Protein AF-A0A495D2M8-F1 (afdb_monomer_lite)

Sequence (151 aa):
MKIWIALPALALLAACSSEQGSTINTGFSEDNLASSDACFAETPSTLLEPGQTLLETGPAGLTRVSWSLNGETGDVILAVSDLDQTTKTAMDAANADFYRAAGQQHSHTTDAVIYHRSMDGSFCTVVKDQPTGQALVDAITNLPAATQPSE

Organism: NCBI:txid74318

Foldseek 3Di:
DDDDDDDDDDDDDPDPPPPPPPPPVVLDDVVLQDDFCLVVDPQSQVRDDEQKWKWKQAPQGKIKIWDRYPNDTDIDIDHCVQADPQLNVLLVVLVVQLVVVLVVPDDSVDVQKHWDADPNGMIMIMGSHNVSSVSSVVSNVPRPDRPPPDD

Secondary structure (DSSP, 8-state):
-----------------------------GGG----GGGG-SSGGGGPPTTEEEEEE-GGGEEEEEEEETTEEEEEEEEGGGS-HHHHHHHHHHHHHHHHHHHHH-BTTBTTEEEEE-TTS-EEEEE--HHHHHHHHHHHHTPPP--PPP-

Radius of gyration: 24.18 Å; chains: 1; bounding box: 63×87×38 Å

Structure (mmCIF, N/CA/C/O backbone):
data_AF-A0A495D2M8-F1
#
_entry.id   AF-A0A495D2M8-F1
#
loop_
_atom_site.group_PDB
_atom_site.id
_atom_site.type_symbol
_atom_site.label_atom_id
_atom_site.label_alt_id
_atom_site.label_comp_id
_atom_site.label_asym_id
_atom_site.label_entity_id
_atom_site.label_seq_id
_atom_site.pdbx_PDB_ins_code
_atom_site.Cartn_x
_atom_site.Cartn_y
_atom_site.Cartn_z
_atom_site.occupancy
_atom_site.B_iso_or_equiv
_atom_site.auth_seq_id
_atom_site.auth_comp_id
_atom_site.auth_asym_id
_atom_site.auth_atom_id
_atom_site.pdbx_PDB_model_num
ATOM 1 N N . MET A 1 1 ? 27.726 72.087 -12.368 1.00 32.94 1 MET A N 1
ATOM 2 C CA . MET A 1 1 ? 26.430 72.269 -13.062 1.00 32.94 1 MET A CA 1
ATOM 3 C C . MET A 1 1 ? 26.290 71.171 -14.111 1.00 32.94 1 MET A C 1
ATOM 5 O O . MET A 1 1 ? 27.209 71.085 -14.903 1.00 32.94 1 MET A O 1
ATOM 9 N N . LYS A 1 2 ? 25.170 70.410 -14.084 1.00 42.03 2 LYS A N 1
ATOM 10 C CA . LYS A 1 2 ? 24.397 69.846 -15.231 1.00 42.03 2 LYS A CA 1
ATOM 11 C C . LYS A 1 2 ? 25.160 68.969 -16.269 1.00 42.03 2 LYS A C 1
ATOM 13 O O . LYS A 1 2 ? 26.154 69.415 -16.802 1.00 42.03 2 LYS A O 1
ATOM 18 N N . ILE A 1 3 ? 24.763 67.753 -16.668 1.00 48.34 3 ILE A N 1
ATOM 19 C CA . ILE A 1 3 ? 23.448 67.101 -16.852 1.00 48.34 3 ILE A CA 1
ATOM 20 C C . ILE A 1 3 ? 23.636 65.566 -16.895 1.00 48.34 3 ILE A C 1
ATOM 22 O O . ILE A 1 3 ? 24.664 65.072 -17.347 1.00 48.34 3 ILE A O 1
ATOM 26 N N . TRP A 1 4 ? 22.611 64.850 -16.429 1.00 53.47 4 TRP A N 1
ATOM 27 C CA . TRP A 1 4 ? 22.377 63.405 -16.542 1.00 53.47 4 TRP A CA 1
ATOM 28 C C . TRP A 1 4 ? 21.798 63.029 -17.912 1.00 53.47 4 TRP A C 1
ATOM 30 O O . TRP A 1 4 ? 20.971 63.789 -18.391 1.00 53.47 4 TRP A O 1
ATOM 40 N N . ILE A 1 5 ? 22.132 61.851 -18.452 1.00 54.31 5 ILE A N 1
ATOM 41 C CA . ILE A 1 5 ? 21.417 61.016 -19.457 1.00 54.31 5 ILE A CA 1
ATOM 42 C C . ILE A 1 5 ? 22.309 59.765 -19.605 1.00 54.31 5 ILE A C 1
ATOM 44 O O . ILE A 1 5 ? 23.521 59.917 -19.675 1.00 54.31 5 ILE A O 1
ATOM 48 N N . ALA A 1 6 ? 21.891 58.511 -19.711 1.00 44.94 6 ALA A N 1
ATOM 49 C CA . ALA A 1 6 ? 20.674 57.749 -19.469 1.00 44.94 6 ALA A CA 1
ATOM 50 C C . ALA A 1 6 ? 21.125 56.274 -19.601 1.00 44.94 6 ALA A C 1
ATOM 52 O O . ALA A 1 6 ? 22.044 55.981 -20.369 1.00 44.94 6 ALA A O 1
ATOM 53 N N . LEU A 1 7 ? 20.499 55.349 -18.871 1.00 50.72 7 LEU A N 1
ATOM 54 C CA . LEU A 1 7 ? 20.630 53.915 -19.152 1.00 50.72 7 LEU A CA 1
ATOM 55 C C . LEU A 1 7 ? 20.084 53.597 -20.554 1.00 50.72 7 LEU A C 1
ATOM 57 O O . LEU A 1 7 ? 19.078 54.179 -20.968 1.00 50.72 7 LEU A O 1
ATOM 61 N N . PRO A 1 8 ? 20.637 52.559 -21.196 1.00 51.72 8 PRO A N 1
ATOM 62 C CA . PRO A 1 8 ? 19.767 51.450 -21.556 1.00 51.72 8 PRO A CA 1
ATOM 63 C C . PRO A 1 8 ? 20.296 50.098 -21.064 1.00 51.72 8 PRO A C 1
ATOM 65 O O . PRO A 1 8 ? 21.493 49.855 -20.932 1.00 51.72 8 PRO A O 1
ATOM 68 N N . ALA A 1 9 ? 19.320 49.249 -20.756 1.00 52.53 9 ALA A N 1
ATOM 69 C CA . ALA A 1 9 ? 19.424 47.867 -20.323 1.00 52.53 9 ALA A CA 1
ATOM 70 C C . ALA A 1 9 ? 19.808 46.899 -21.464 1.00 52.53 9 ALA A C 1
ATOM 72 O O . ALA A 1 9 ? 19.859 47.302 -22.622 1.00 52.53 9 ALA A O 1
ATOM 73 N N . LEU A 1 10 ? 19.927 45.615 -21.083 1.00 43.97 10 LEU A N 1
ATOM 74 C CA . LEU A 1 10 ? 20.122 44.371 -21.860 1.00 43.97 10 LEU A CA 1
ATOM 75 C C . LEU A 1 10 ? 21.582 43.888 -21.867 1.00 43.97 10 LEU A C 1
ATOM 77 O O . LEU A 1 10 ? 22.407 44.345 -22.644 1.00 43.97 10 LEU A O 1
ATOM 81 N N . ALA A 1 11 ? 21.997 43.116 -20.857 1.00 54.22 11 ALA A N 1
ATOM 82 C CA . ALA A 1 11 ? 21.771 41.668 -20.717 1.00 54.22 11 ALA A CA 1
ATOM 83 C C . ALA A 1 11 ? 22.421 40.870 -21.853 1.00 54.22 11 ALA A C 1
ATOM 85 O O . ALA A 1 11 ? 21.888 40.869 -22.952 1.00 54.22 11 ALA A O 1
ATOM 86 N N . LEU A 1 12 ? 23.517 40.161 -21.558 1.00 47.53 12 LEU A N 1
ATOM 87 C CA . LEU A 1 12 ? 23.946 38.948 -22.264 1.00 47.53 12 LEU A CA 1
ATOM 88 C C . LEU A 1 12 ? 25.069 38.254 -21.473 1.00 47.53 12 LEU A C 1
ATOM 90 O O . LEU A 1 12 ? 26.237 38.613 -21.548 1.00 47.53 12 LEU A O 1
ATOM 94 N N . LEU A 1 13 ? 24.645 37.269 -20.677 1.00 50.50 13 LEU A N 1
ATOM 95 C CA . LEU A 1 13 ? 25.251 35.938 -20.586 1.00 50.50 13 LEU A CA 1
ATOM 96 C C . LEU A 1 13 ? 26.785 35.890 -20.482 1.00 50.50 13 LEU A C 1
ATOM 98 O O . LEU A 1 13 ? 27.470 35.473 -21.413 1.00 50.50 13 LEU A O 1
ATOM 102 N N . ALA A 1 14 ? 27.318 36.167 -19.291 1.00 45.66 14 ALA A N 1
ATOM 103 C CA . ALA A 1 14 ? 28.510 35.442 -18.866 1.00 45.66 14 ALA A CA 1
ATOM 104 C C . ALA A 1 14 ? 28.057 34.016 -18.528 1.00 45.66 14 ALA A C 1
ATOM 106 O O . ALA A 1 14 ? 27.565 33.739 -17.436 1.00 45.66 14 ALA A O 1
ATOM 107 N N . ALA A 1 15 ? 28.129 33.144 -19.532 1.00 45.97 15 ALA A N 1
ATOM 108 C CA . ALA A 1 15 ? 27.955 31.716 -19.377 1.00 45.97 15 ALA A CA 1
ATOM 109 C C . ALA A 1 15 ? 28.922 31.220 -18.292 1.00 45.97 15 ALA A C 1
ATOM 111 O O . ALA A 1 15 ? 30.138 31.207 -18.481 1.00 45.97 15 ALA A O 1
ATOM 112 N N . CYS A 1 16 ? 28.372 30.817 -17.147 1.00 48.03 16 CYS A N 1
ATOM 113 C CA . CYS A 1 16 ? 29.039 29.911 -16.225 1.00 48.03 16 CYS A CA 1
ATOM 114 C C . CYS A 1 16 ? 29.189 28.559 -16.932 1.00 48.03 16 CYS A C 1
ATOM 116 O O . CYS A 1 16 ? 28.418 27.636 -16.696 1.00 48.03 16 CYS A O 1
ATOM 118 N N . SER A 1 17 ? 30.176 28.440 -17.818 1.00 46.44 17 SER A N 1
ATOM 119 C CA . SER A 1 17 ? 30.680 27.141 -18.253 1.00 46.44 17 SER A CA 1
ATOM 120 C C . SER A 1 17 ? 31.565 26.588 -17.143 1.00 46.44 17 SER A C 1
ATOM 122 O O . SER A 1 17 ? 32.786 26.540 -17.261 1.00 46.44 17 SER A O 1
ATOM 124 N N . SER A 1 18 ? 30.950 26.194 -16.029 1.00 42.25 18 SER A N 1
ATOM 125 C CA . SER A 1 18 ? 31.521 25.105 -15.256 1.00 42.25 18 SER A CA 1
ATOM 126 C C . SER A 1 18 ? 31.159 23.835 -16.012 1.00 42.25 18 SER A C 1
ATOM 128 O O . SER A 1 18 ? 30.034 23.344 -15.904 1.00 42.25 18 SER A O 1
ATOM 130 N N . GLU A 1 19 ? 32.113 23.297 -16.771 1.00 44.94 19 GLU A N 1
ATOM 131 C CA . GLU A 1 19 ? 32.171 21.862 -17.051 1.00 44.94 19 GLU A CA 1
ATOM 132 C C . GLU A 1 19 ? 32.386 21.135 -15.718 1.00 44.94 19 GLU A C 1
ATOM 134 O O . GLU A 1 19 ? 33.434 20.568 -15.425 1.00 44.94 19 GLU A O 1
ATOM 139 N N . GLN A 1 20 ? 31.371 21.167 -14.860 1.00 41.59 20 GLN A N 1
ATOM 140 C CA . GLN A 1 20 ? 31.162 20.086 -13.933 1.00 41.59 20 GLN A CA 1
ATOM 141 C C . GLN A 1 20 ? 30.582 18.987 -14.800 1.00 41.59 20 GLN A C 1
ATOM 143 O O . GLN A 1 20 ? 29.375 18.911 -15.026 1.00 41.59 20 GLN A O 1
ATOM 148 N N . GLY A 1 21 ? 31.492 18.172 -15.339 1.00 45.19 21 GLY A N 1
ATOM 149 C CA . GLY A 1 21 ? 31.200 16.790 -15.663 1.00 45.19 21 GLY A CA 1
ATOM 150 C C . GLY A 1 21 ? 30.623 16.165 -14.404 1.00 45.19 21 GLY A C 1
ATOM 151 O O . GLY A 1 21 ? 31.336 15.602 -13.580 1.00 45.19 21 GLY A O 1
ATOM 152 N N . SER A 1 22 ? 29.320 16.358 -14.222 1.00 38.56 22 SER A N 1
ATOM 153 C CA . SER A 1 22 ? 28.525 15.613 -13.286 1.00 38.56 22 SER A CA 1
ATOM 154 C C . SER A 1 22 ? 28.477 14.226 -13.890 1.00 38.56 22 SER A C 1
ATOM 156 O O . SER A 1 22 ? 27.589 13.882 -14.668 1.00 38.56 22 SER A O 1
ATOM 158 N N . THR A 1 23 ? 29.474 13.413 -13.554 1.00 43.31 23 THR A N 1
ATOM 159 C CA . THR A 1 23 ? 29.198 12.010 -13.309 1.00 43.31 23 THR A CA 1
ATOM 160 C C . THR A 1 23 ? 28.178 12.001 -12.181 1.00 43.31 23 THR A C 1
ATOM 162 O O . THR A 1 23 ? 28.528 11.853 -11.010 1.00 43.31 23 THR A O 1
ATOM 165 N N . ILE A 1 24 ? 26.906 12.209 -12.539 1.00 41.56 24 ILE A N 1
ATOM 166 C CA . ILE A 1 24 ? 25.808 11.606 -11.812 1.00 41.56 24 ILE A CA 1
ATOM 167 C C . ILE A 1 24 ? 26.153 10.127 -11.892 1.00 41.56 24 ILE A C 1
ATOM 169 O O . ILE A 1 24 ? 25.898 9.463 -12.892 1.00 41.56 24 ILE A O 1
ATOM 173 N N . ASN A 1 25 ? 26.861 9.641 -10.877 1.00 39.44 25 ASN A N 1
ATOM 174 C CA . ASN A 1 25 ? 26.819 8.240 -10.556 1.00 39.44 25 ASN A CA 1
ATOM 175 C C . ASN A 1 25 ? 25.337 8.016 -10.289 1.00 39.44 25 ASN A C 1
ATOM 177 O O . ASN A 1 25 ? 24.816 8.491 -9.281 1.00 39.44 25 ASN A O 1
ATOM 181 N N . THR A 1 26 ? 24.633 7.424 -11.247 1.00 41.72 26 THR A N 1
ATOM 182 C CA . THR A 1 26 ? 23.184 7.230 -11.195 1.00 41.72 26 THR A CA 1
ATOM 183 C C . THR A 1 26 ? 22.773 6.290 -10.068 1.00 41.72 26 THR A C 1
ATOM 185 O O . THR A 1 26 ? 21.641 5.828 -10.079 1.00 41.72 26 THR A O 1
ATOM 188 N N . GLY A 1 27 ? 23.673 5.962 -9.125 1.00 43.47 27 GLY A N 1
ATOM 189 C CA . GLY A 1 27 ? 23.423 5.132 -7.950 1.00 43.47 27 GLY A CA 1
ATOM 190 C C . GLY A 1 27 ? 22.938 3.729 -8.298 1.00 43.47 27 GLY A C 1
ATOM 191 O O . GLY A 1 27 ? 22.664 2.937 -7.406 1.00 43.47 27 GLY A O 1
ATOM 192 N N . PHE A 1 28 ? 22.824 3.421 -9.588 1.00 42.09 28 PHE A N 1
ATOM 193 C CA . PHE A 1 28 ? 22.322 2.176 -10.107 1.00 42.09 28 PHE A CA 1
ATOM 194 C C . PHE A 1 28 ? 23.502 1.220 -10.166 1.00 42.09 28 PHE A C 1
ATOM 196 O O . PHE A 1 28 ? 24.229 1.142 -11.153 1.00 42.09 28 PHE A O 1
ATOM 203 N N . SER A 1 29 ? 23.731 0.563 -9.038 1.00 41.81 29 SER A N 1
ATOM 204 C CA . SER A 1 29 ? 24.538 -0.640 -8.957 1.00 41.81 29 SER A CA 1
ATOM 205 C C . SER A 1 29 ? 23.558 -1.804 -8.931 1.00 41.81 29 SER A C 1
ATOM 207 O O . SER A 1 29 ? 22.728 -1.884 -8.027 1.00 41.81 29 SER A O 1
ATOM 209 N N . GLU A 1 30 ? 23.641 -2.685 -9.929 1.00 46.53 30 GLU A N 1
ATOM 210 C CA . GLU A 1 30 ? 22.881 -3.943 -9.945 1.00 46.53 30 GLU A CA 1
ATOM 211 C C . GLU A 1 30 ? 23.158 -4.776 -8.678 1.00 46.53 30 GLU A C 1
ATOM 213 O O . GLU A 1 30 ? 22.280 -5.499 -8.215 1.00 46.53 30 GLU A O 1
ATOM 218 N N . ASP A 1 31 ? 24.330 -4.589 -8.059 1.00 40.78 31 ASP A N 1
ATOM 219 C CA . ASP A 1 31 ? 24.755 -5.257 -6.823 1.00 40.78 31 ASP A CA 1
ATOM 220 C C . ASP A 1 31 ? 24.070 -4.718 -5.551 1.00 40.78 31 ASP A C 1
ATOM 222 O O . ASP A 1 31 ? 24.099 -5.382 -4.518 1.00 40.78 31 ASP A O 1
ATOM 226 N N . ASN A 1 32 ? 23.442 -3.535 -5.610 1.00 42.00 32 ASN A N 1
ATOM 227 C CA . ASN A 1 32 ? 22.739 -2.897 -4.485 1.00 42.00 32 ASN A CA 1
ATOM 228 C C . ASN A 1 32 ? 21.214 -2.869 -4.682 1.00 42.00 32 ASN A C 1
ATOM 230 O O . ASN A 1 32 ? 20.511 -2.053 -4.080 1.00 42.00 32 ASN A O 1
ATOM 234 N N . LEU A 1 33 ? 20.678 -3.745 -5.533 1.00 56.94 33 LEU A N 1
ATOM 235 C CA . LEU A 1 33 ? 19.236 -3.921 -5.666 1.00 56.94 33 LEU A CA 1
ATOM 236 C C . LEU A 1 33 ? 18.724 -4.745 -4.485 1.00 56.94 33 LEU A C 1
ATOM 238 O O . LEU A 1 33 ? 18.569 -5.964 -4.568 1.00 56.94 33 LEU A O 1
ATOM 242 N N . ALA A 1 34 ? 18.451 -4.066 -3.372 1.00 63.34 34 ALA A N 1
ATOM 243 C CA . ALA A 1 34 ? 17.647 -4.642 -2.311 1.00 63.34 34 ALA A CA 1
ATOM 244 C C . ALA A 1 34 ? 16.348 -5.173 -2.930 1.00 63.34 34 ALA A C 1
ATOM 246 O O . ALA A 1 34 ? 15.625 -4.448 -3.614 1.00 63.34 34 ALA A O 1
ATOM 247 N N . SER A 1 35 ? 16.088 -6.461 -2.739 1.00 72.12 35 SER A N 1
ATOM 248 C CA . SER A 1 35 ? 14.879 -7.130 -3.207 1.00 72.12 35 SER A CA 1
ATOM 249 C C . SER A 1 35 ? 14.103 -7.641 -2.002 1.00 72.12 35 SER A C 1
ATOM 251 O O . SER A 1 35 ? 14.657 -7.848 -0.922 1.00 72.12 35 SER A O 1
ATOM 253 N N . SER A 1 36 ? 12.795 -7.781 -2.167 1.00 80.81 36 SER A N 1
ATOM 254 C CA . SER A 1 36 ? 11.926 -8.369 -1.158 1.00 80.81 36 SER A CA 1
ATOM 255 C C . SER A 1 36 ? 11.110 -9.462 -1.823 1.00 80.81 36 SER A C 1
ATOM 257 O O . SER A 1 36 ? 10.355 -9.180 -2.756 1.00 80.81 36 SER A O 1
ATOM 259 N N . ASP A 1 37 ? 11.244 -10.695 -1.330 1.00 86.31 37 ASP A N 1
ATOM 260 C CA . ASP A 1 37 ? 10.470 -11.845 -1.814 1.00 86.31 37 ASP A CA 1
ATOM 261 C C . ASP A 1 37 ? 8.957 -11.620 -1.650 1.00 86.31 37 ASP A C 1
ATOM 263 O O . ASP A 1 37 ? 8.153 -12.156 -2.413 1.00 86.31 37 ASP A O 1
ATOM 267 N N . ALA A 1 38 ? 8.565 -10.753 -0.708 1.00 87.62 38 ALA A N 1
ATOM 268 C CA . ALA A 1 38 ? 7.184 -10.336 -0.500 1.00 87.62 38 ALA A CA 1
ATOM 269 C C . ALA A 1 38 ? 6.556 -9.726 -1.769 1.00 87.62 38 ALA A C 1
ATOM 271 O O . ALA A 1 38 ? 5.385 -9.979 -2.037 1.00 87.62 38 ALA A O 1
ATOM 272 N N . CYS A 1 39 ? 7.325 -9.011 -2.602 1.00 88.50 39 CYS A N 1
ATOM 273 C CA . CYS A 1 39 ? 6.829 -8.434 -3.861 1.00 88.50 39 CYS A CA 1
ATOM 274 C C . CYS A 1 39 ? 6.448 -9.478 -4.927 1.00 88.50 39 CYS A C 1
ATOM 276 O O . CYS A 1 39 ? 5.900 -9.114 -5.963 1.00 88.50 39 CYS A O 1
ATOM 278 N N . PHE A 1 40 ? 6.761 -10.758 -4.714 1.00 86.81 40 PHE A N 1
ATOM 279 C CA . PHE A 1 40 ? 6.480 -11.838 -5.666 1.00 86.81 40 PHE A CA 1
ATOM 280 C C . PHE A 1 40 ? 5.540 -12.902 -5.097 1.00 86.81 40 PHE A C 1
ATOM 282 O O . PHE A 1 40 ? 5.237 -13.886 -5.772 1.00 86.81 40 PHE A O 1
ATOM 289 N N . ALA A 1 41 ? 5.099 -12.734 -3.852 1.00 87.88 41 ALA A N 1
ATOM 290 C CA . ALA A 1 41 ? 4.302 -13.724 -3.154 1.00 87.88 41 ALA A CA 1
ATOM 291 C C . ALA A 1 41 ? 2.797 -13.491 -3.328 1.00 87.88 41 ALA A C 1
ATOM 293 O O . ALA A 1 41 ? 2.308 -12.365 -3.431 1.00 87.88 41 ALA A O 1
ATOM 294 N N . GLU A 1 42 ? 2.035 -14.582 -3.283 1.00 86.75 42 GLU A N 1
ATOM 295 C CA . GLU A 1 42 ? 0.571 -14.517 -3.212 1.00 86.75 42 GLU A CA 1
ATOM 296 C C . GLU A 1 42 ? 0.088 -13.990 -1.853 1.00 86.75 42 GLU A C 1
ATOM 298 O O . GLU A 1 42 ? -0.951 -13.339 -1.778 1.00 86.75 42 GLU A O 1
ATOM 303 N N . THR A 1 43 ? 0.862 -14.226 -0.787 1.00 90.00 43 THR A N 1
ATOM 304 C CA . THR A 1 43 ? 0.582 -13.761 0.583 1.00 90.00 43 THR A CA 1
ATOM 305 C C . THR A 1 43 ? 1.803 -13.025 1.152 1.00 90.00 43 THR A C 1
ATOM 307 O O . THR A 1 43 ? 2.549 -13.596 1.959 1.00 90.00 43 THR A O 1
ATOM 310 N N . PRO A 1 44 ? 2.066 -11.781 0.700 1.00 92.88 44 PRO A N 1
ATOM 311 C CA . PRO A 1 44 ? 3.291 -11.060 1.038 1.00 92.88 44 PRO A CA 1
ATOM 312 C C . PRO A 1 44 ? 3.542 -10.892 2.535 1.00 92.88 44 PRO A C 1
ATOM 314 O O . PRO A 1 44 ? 4.698 -10.935 2.951 1.00 92.88 44 PRO A O 1
ATOM 317 N N . SER A 1 45 ? 2.492 -10.756 3.354 1.00 94.38 45 SER A N 1
ATOM 318 C CA . SER A 1 45 ? 2.624 -10.571 4.808 1.00 94.38 45 SER A CA 1
ATOM 319 C C . SER A 1 45 ? 3.450 -11.657 5.509 1.00 94.38 45 SER A C 1
ATOM 321 O O . SER A 1 45 ? 4.139 -11.369 6.484 1.00 94.38 45 SER A O 1
ATOM 323 N N . THR A 1 46 ? 3.460 -12.884 4.976 1.00 93.56 46 THR A N 1
ATOM 324 C CA . THR A 1 46 ? 4.228 -14.015 5.527 1.00 93.56 46 THR A CA 1
ATOM 325 C C . THR A 1 46 ? 5.737 -13.916 5.296 1.00 93.56 46 THR A C 1
ATOM 327 O O . THR A 1 46 ? 6.503 -14.608 5.965 1.00 93.56 46 THR A O 1
ATOM 330 N N . LEU A 1 47 ? 6.160 -13.065 4.357 1.00 94.56 47 LEU A N 1
ATOM 331 C CA . LEU A 1 47 ? 7.560 -12.844 3.986 1.00 94.56 47 LEU A CA 1
ATOM 332 C C . LEU A 1 47 ? 8.076 -11.471 4.432 1.00 94.56 47 LEU A C 1
ATOM 334 O O . LEU A 1 47 ? 9.254 -11.172 4.247 1.00 94.56 47 LEU A O 1
ATOM 338 N N . LEU A 1 48 ? 7.211 -10.632 5.007 1.00 94.88 48 LEU A N 1
ATOM 339 C CA . LEU A 1 48 ? 7.606 -9.350 5.573 1.00 94.88 48 LEU A CA 1
ATOM 340 C C . LEU A 1 48 ? 8.268 -9.550 6.936 1.00 94.88 48 LEU A C 1
ATOM 342 O O . LEU A 1 48 ? 7.722 -10.197 7.835 1.00 94.88 48 LEU A O 1
ATOM 346 N N . GLU A 1 49 ? 9.433 -8.933 7.119 1.00 95.19 49 GLU A N 1
ATOM 347 C CA . GLU A 1 49 ? 10.057 -8.875 8.439 1.00 95.19 49 GLU A CA 1
ATOM 348 C C . GLU A 1 49 ? 9.247 -7.954 9.371 1.00 95.19 49 GLU A C 1
ATOM 350 O O . GLU A 1 49 ? 8.562 -7.039 8.900 1.00 95.19 49 GLU A O 1
ATOM 355 N N . PRO A 1 50 ? 9.331 -8.139 10.701 1.00 96.38 50 PRO A N 1
ATOM 356 C CA . PRO A 1 50 ? 8.683 -7.237 11.646 1.00 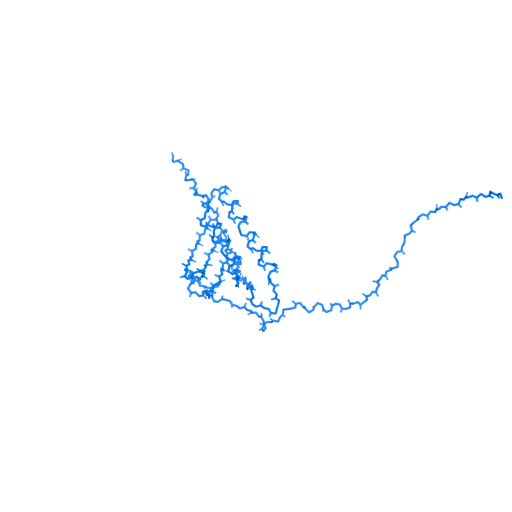96.38 50 PRO A CA 1
ATOM 357 C C . PRO A 1 50 ? 9.078 -5.771 11.422 1.00 96.38 50 PRO A C 1
ATOM 359 O O . PRO A 1 50 ? 10.257 -5.441 11.308 1.00 96.38 50 PRO A O 1
ATOM 362 N N . GLY A 1 51 ? 8.084 -4.885 11.400 1.00 96.06 51 GLY A N 1
ATOM 363 C CA . GLY A 1 51 ? 8.248 -3.457 11.120 1.00 96.06 51 GLY A CA 1
ATOM 364 C C . GLY A 1 51 ? 8.132 -3.089 9.638 1.00 96.06 51 GLY A C 1
ATOM 365 O O . GLY A 1 51 ? 8.274 -1.912 9.309 1.00 96.06 51 GLY A O 1
ATOM 366 N N . GLN A 1 52 ? 7.876 -4.058 8.753 1.00 97.44 52 GLN A N 1
ATOM 367 C CA . GLN A 1 52 ? 7.758 -3.814 7.319 1.00 97.44 52 GLN A CA 1
ATOM 368 C C . GLN A 1 52 ? 6.307 -3.700 6.855 1.00 97.44 52 GLN A C 1
ATOM 370 O O . GLN A 1 52 ? 5.376 -4.315 7.386 1.00 97.44 52 GLN A O 1
ATOM 375 N N . THR A 1 53 ? 6.115 -2.903 5.811 1.00 98.31 53 THR A N 1
ATOM 376 C CA . THR A 1 53 ? 4.839 -2.765 5.107 1.00 98.31 53 THR A CA 1
ATOM 377 C C . THR A 1 53 ? 5.089 -2.691 3.615 1.00 98.31 53 THR A C 1
ATOM 379 O O . THR A 1 53 ? 6.012 -2.012 3.167 1.00 98.31 53 THR A O 1
ATOM 382 N N . LEU A 1 54 ? 4.257 -3.397 2.863 1.00 97.44 54 LEU A N 1
ATOM 383 C CA . LEU A 1 54 ? 4.257 -3.459 1.416 1.00 97.44 54 LEU A CA 1
ATOM 384 C C . LEU A 1 54 ? 3.000 -2.777 0.884 1.00 97.44 54 LEU A C 1
ATOM 386 O O . LEU A 1 54 ? 1.890 -3.089 1.311 1.00 97.44 54 LEU A O 1
ATOM 390 N N . LEU A 1 55 ? 3.193 -1.879 -0.078 1.00 97.44 55 LEU A N 1
ATOM 391 C CA . LEU A 1 55 ? 2.145 -1.326 -0.925 1.00 97.44 55 LEU A CA 1
ATOM 392 C C . LEU A 1 55 ? 2.449 -1.704 -2.373 1.00 97.44 55 LEU A C 1
ATOM 394 O O . LEU A 1 55 ? 3.472 -1.301 -2.929 1.00 97.44 55 LEU A O 1
ATOM 398 N N . GLU A 1 56 ? 1.542 -2.447 -2.987 1.00 95.06 56 GLU A N 1
ATOM 399 C CA . GLU A 1 56 ? 1.597 -2.813 -4.394 1.00 95.06 56 GLU A CA 1
ATOM 400 C C . GLU A 1 56 ? 0.421 -2.194 -5.145 1.00 95.06 56 GLU A C 1
ATOM 402 O O . GLU A 1 56 ? -0.733 -2.298 -4.730 1.00 95.06 56 GLU A O 1
ATOM 407 N N . THR A 1 57 ? 0.720 -1.557 -6.274 1.00 92.75 57 THR A N 1
ATOM 408 C CA . THR A 1 57 ? -0.282 -1.101 -7.240 1.00 92.75 57 THR A CA 1
ATOM 409 C C . THR A 1 57 ? -0.122 -1.901 -8.524 1.00 92.75 57 THR A C 1
ATOM 411 O O . THR A 1 57 ? 0.894 -1.809 -9.211 1.00 92.75 57 THR A O 1
ATOM 414 N N . GLY A 1 58 ? -1.109 -2.744 -8.811 1.00 86.38 58 GLY A N 1
ATOM 415 C CA . GLY A 1 58 ? -1.119 -3.658 -9.944 1.00 86.38 58 GLY A CA 1
ATOM 416 C C . GLY A 1 58 ? -1.839 -3.099 -11.175 1.00 86.38 58 GLY A C 1
ATOM 417 O O . GLY A 1 58 ? -2.552 -2.086 -11.104 1.00 86.38 58 GLY A O 1
ATOM 418 N N . PRO A 1 59 ? -1.709 -3.776 -12.329 1.00 77.88 59 PRO A N 1
ATOM 419 C CA . PRO A 1 59 ? -2.525 -3.492 -13.500 1.00 77.88 59 PRO A CA 1
ATOM 420 C C . PRO A 1 59 ? -4.020 -3.644 -13.170 1.00 77.88 59 PRO A C 1
ATOM 422 O O . PRO A 1 59 ? -4.409 -4.327 -12.226 1.00 77.88 59 PRO A O 1
ATOM 425 N N . ALA A 1 60 ? -4.874 -2.976 -13.949 1.00 79.50 60 ALA A N 1
ATOM 426 C CA . ALA A 1 60 ? -6.328 -2.920 -13.736 1.00 79.50 60 ALA A CA 1
ATOM 427 C C . ALA A 1 60 ? -6.792 -2.242 -12.425 1.00 79.50 60 ALA A C 1
ATOM 429 O O . ALA A 1 60 ? -7.966 -2.331 -12.073 1.00 79.50 60 ALA A O 1
ATOM 430 N N . GLY A 1 61 ? -5.914 -1.501 -11.740 1.00 84.69 61 GLY A N 1
ATOM 431 C CA . GLY A 1 61 ? -6.294 -0.720 -10.560 1.00 84.69 61 GLY A CA 1
ATOM 432 C C . GLY A 1 61 ? -6.457 -1.566 -9.299 1.00 84.69 61 GLY A C 1
ATOM 433 O O . GLY A 1 61 ? -7.245 -1.214 -8.424 1.00 84.69 61 GLY A O 1
ATOM 434 N N . LEU A 1 62 ? -5.733 -2.681 -9.203 1.00 90.75 62 LEU A N 1
ATOM 435 C CA . LEU A 1 62 ? -5.599 -3.417 -7.952 1.00 90.75 62 LEU A CA 1
ATOM 436 C C . LEU A 1 62 ? -4.605 -2.694 -7.042 1.00 90.75 62 LEU A C 1
ATOM 438 O O . LEU A 1 62 ? -3.528 -2.296 -7.476 1.00 90.75 62 LEU A O 1
ATOM 442 N N . THR A 1 63 ? -4.966 -2.534 -5.777 1.00 94.31 63 THR A N 1
ATOM 443 C CA . THR A 1 63 ? -4.066 -2.082 -4.717 1.00 94.31 63 THR A CA 1
ATOM 444 C C . THR A 1 63 ? -3.992 -3.180 -3.672 1.00 94.31 63 THR A C 1
ATOM 446 O O . THR A 1 63 ? -5.022 -3.602 -3.150 1.00 94.31 63 THR A O 1
ATOM 449 N N . ARG A 1 64 ? -2.787 -3.646 -3.357 1.00 95.19 64 ARG A N 1
ATOM 450 C CA . ARG A 1 64 ? -2.537 -4.584 -2.265 1.00 95.19 64 ARG A CA 1
ATOM 451 C C . ARG A 1 64 ? -1.716 -3.894 -1.190 1.00 95.19 64 ARG A C 1
ATOM 453 O O . ARG A 1 64 ? -0.700 -3.269 -1.483 1.00 95.19 64 ARG A O 1
ATOM 460 N N . VAL A 1 65 ? -2.153 -4.042 0.052 1.00 97.38 65 VAL A N 1
ATOM 461 C CA . VAL A 1 65 ? -1.425 -3.594 1.236 1.00 97.38 65 VAL A CA 1
ATOM 462 C C . VAL A 1 65 ? -1.195 -4.794 2.129 1.00 97.38 65 VAL A C 1
ATOM 464 O O . VAL A 1 65 ? -2.148 -5.449 2.542 1.00 97.38 65 VAL A O 1
ATOM 467 N N . SER A 1 66 ? 0.067 -5.067 2.428 1.00 97.94 66 SER A N 1
ATOM 468 C CA . SER A 1 66 ? 0.477 -6.179 3.279 1.00 97.94 66 SER A CA 1
ATOM 469 C C . SER A 1 66 ? 1.393 -5.667 4.377 1.00 97.94 66 SER A C 1
ATOM 471 O O . SER A 1 66 ? 2.207 -4.777 4.138 1.00 97.94 66 SER A O 1
ATOM 473 N N . TRP A 1 67 ? 1.290 -6.208 5.585 1.00 98.38 67 TRP A N 1
ATOM 474 C CA . TRP A 1 67 ? 2.059 -5.701 6.720 1.00 98.38 67 TRP A CA 1
ATOM 475 C C . TRP A 1 67 ? 2.499 -6.799 7.682 1.00 98.38 67 TRP A C 1
ATOM 477 O O . TRP A 1 67 ? 1.879 -7.858 7.772 1.00 98.38 67 TRP A O 1
ATOM 487 N N . SER A 1 68 ? 3.576 -6.502 8.409 1.00 98.00 68 SER A N 1
ATOM 488 C CA . SER A 1 68 ? 4.060 -7.230 9.582 1.00 98.00 68 SER A CA 1
ATOM 489 C C . SER A 1 68 ? 4.413 -6.190 10.647 1.00 98.00 68 SER A C 1
ATOM 491 O O . SER A 1 68 ? 5.532 -5.685 10.704 1.00 98.00 68 SER A O 1
ATOM 493 N N . LEU A 1 69 ? 3.427 -5.769 11.443 1.00 97.62 69 LEU A N 1
ATOM 494 C CA . LEU A 1 69 ? 3.535 -4.638 12.375 1.00 97.62 69 LEU A CA 1
ATOM 495 C C . LEU A 1 69 ? 2.989 -5.033 13.744 1.00 97.62 69 LEU A C 1
ATOM 497 O O . LEU A 1 69 ? 1.976 -5.713 13.840 1.00 97.62 69 LEU A O 1
ATOM 501 N N . ASN A 1 70 ? 3.647 -4.591 14.819 1.00 94.50 70 ASN A N 1
ATOM 502 C CA . ASN A 1 70 ? 3.198 -4.808 16.205 1.00 94.50 70 ASN A CA 1
ATOM 503 C C . ASN A 1 70 ? 2.912 -6.279 16.586 1.00 94.50 70 ASN A C 1
ATOM 505 O O . ASN A 1 70 ? 2.139 -6.540 17.502 1.00 94.50 70 ASN A O 1
ATOM 509 N N . GLY A 1 71 ? 3.549 -7.244 15.915 1.00 92.88 71 GLY A N 1
ATOM 510 C CA . GLY A 1 71 ? 3.310 -8.675 16.138 1.00 92.88 71 GLY A CA 1
ATOM 511 C C . GLY A 1 71 ? 2.106 -9.248 15.381 1.00 92.88 71 GLY A C 1
ATOM 512 O O . GLY A 1 71 ? 1.798 -10.424 15.554 1.00 92.88 71 GLY A O 1
ATOM 513 N N . GLU A 1 72 ? 1.462 -8.452 14.528 1.00 95.12 72 GLU A N 1
ATOM 514 C CA . GLU A 1 72 ? 0.372 -8.867 13.651 1.00 95.12 72 GLU A CA 1
ATOM 515 C C . GLU A 1 72 ? 0.809 -8.829 12.185 1.00 95.12 72 GLU A C 1
ATOM 517 O O . GLU A 1 72 ? 1.617 -7.994 11.770 1.00 95.12 72 GLU A O 1
ATOM 522 N N . THR A 1 73 ? 0.246 -9.740 11.395 1.00 96.69 73 THR A N 1
ATOM 523 C CA . THR A 1 73 ? 0.415 -9.779 9.940 1.00 96.69 73 THR A CA 1
ATOM 524 C C . THR A 1 73 ? -0.943 -9.668 9.272 1.00 96.69 73 THR A C 1
ATOM 526 O O . THR A 1 73 ? -1.950 -10.113 9.829 1.00 96.69 73 THR A O 1
ATOM 529 N N . GLY A 1 74 ? -0.985 -9.070 8.087 1.00 96.56 74 GLY A N 1
ATOM 530 C CA . GLY A 1 74 ? -2.217 -8.994 7.317 1.00 96.56 74 GLY A CA 1
ATOM 531 C C . GLY A 1 74 ? -1.988 -8.606 5.869 1.00 96.56 74 GLY A C 1
ATOM 532 O O . GLY A 1 74 ? -0.963 -8.021 5.523 1.00 96.56 74 GLY A O 1
ATOM 533 N N . ASP A 1 75 ? -2.962 -8.958 5.037 1.00 96.62 75 ASP A N 1
ATOM 534 C CA . ASP A 1 75 ? -3.028 -8.624 3.621 1.00 96.62 75 ASP A CA 1
ATOM 535 C C . ASP A 1 75 ? -4.429 -8.098 3.310 1.00 96.62 75 ASP A C 1
ATOM 537 O O . ASP A 1 75 ? -5.438 -8.702 3.681 1.00 96.62 75 ASP A O 1
ATOM 541 N N . VAL A 1 76 ? -4.494 -6.981 2.596 1.00 95.12 76 VAL A N 1
ATOM 542 C CA . VAL A 1 76 ? -5.726 -6.395 2.074 1.00 95.12 76 VAL A CA 1
ATOM 543 C C . VAL A 1 76 ? -5.542 -6.154 0.585 1.00 95.12 76 VAL A C 1
ATOM 545 O O . VAL A 1 76 ? -4.537 -5.589 0.160 1.00 95.12 76 VAL A O 1
ATOM 548 N N . ILE A 1 77 ? -6.524 -6.574 -0.209 1.00 93.50 77 ILE A N 1
ATOM 549 C CA . ILE A 1 77 ? -6.580 -6.316 -1.649 1.00 93.50 77 ILE A CA 1
ATOM 550 C C . ILE A 1 77 ? -7.836 -5.497 -1.927 1.00 93.50 77 ILE A C 1
ATOM 552 O O . ILE A 1 77 ? -8.936 -5.880 -1.535 1.00 93.50 77 ILE A O 1
ATOM 556 N N . LEU A 1 78 ? -7.657 -4.377 -2.616 1.00 92.12 78 LEU A N 1
ATOM 557 C CA . LEU A 1 78 ? -8.707 -3.457 -3.026 1.00 92.12 78 LEU A CA 1
ATOM 558 C C . LEU A 1 78 ? -8.694 -3.352 -4.549 1.00 92.12 78 LEU A C 1
ATOM 560 O O . LEU A 1 78 ? -7.660 -3.055 -5.149 1.00 92.12 78 LEU A O 1
ATOM 564 N N . ALA A 1 79 ? -9.844 -3.567 -5.176 1.00 91.88 79 ALA A N 1
ATOM 565 C CA . ALA A 1 79 ? -10.030 -3.296 -6.593 1.00 91.88 79 ALA A CA 1
ATOM 566 C C . ALA A 1 79 ? -10.695 -1.930 -6.756 1.00 91.88 79 ALA A C 1
ATOM 568 O O . ALA A 1 79 ? -11.812 -1.725 -6.288 1.00 91.88 79 ALA A O 1
ATOM 569 N N . VAL A 1 80 ? -10.034 -0.993 -7.444 1.00 87.88 80 VAL A N 1
ATOM 570 C CA . VAL A 1 80 ? -10.574 0.357 -7.694 1.00 87.88 80 VAL A CA 1
ATOM 571 C C . VAL A 1 80 ? -11.953 0.322 -8.365 1.00 87.88 80 VAL A C 1
ATOM 573 O O . VAL A 1 80 ? -12.745 1.234 -8.145 1.00 87.88 80 VAL A O 1
ATOM 576 N N . SER A 1 81 ? -12.254 -0.715 -9.156 1.00 88.94 81 SER A N 1
ATOM 577 C CA . SER A 1 81 ? -13.565 -0.914 -9.794 1.00 88.94 81 SER A CA 1
ATOM 578 C C . SER A 1 81 ? -14.719 -1.067 -8.806 1.00 88.94 81 SER A C 1
ATOM 580 O O . SER A 1 81 ? -15.857 -0.770 -9.162 1.00 88.94 81 SER A O 1
ATOM 582 N N . ASP A 1 82 ? -14.423 -1.520 -7.590 1.00 89.44 82 ASP A N 1
ATOM 583 C CA . ASP A 1 82 ? -15.419 -1.904 -6.592 1.00 89.44 82 ASP A CA 1
ATOM 584 C C . ASP A 1 82 ? -15.604 -0.808 -5.529 1.00 89.44 82 ASP A C 1
ATOM 586 O O . ASP A 1 82 ? -16.447 -0.926 -4.640 1.00 89.44 82 ASP A O 1
ATOM 590 N N . LEU A 1 83 ? -14.812 0.267 -5.610 1.00 89.25 83 LEU A N 1
ATOM 591 C CA . LEU A 1 83 ? -14.841 1.379 -4.669 1.00 89.25 83 LEU A CA 1
ATOM 592 C C . LEU A 1 83 ? -15.734 2.504 -5.191 1.00 89.25 83 LEU A C 1
ATOM 594 O O . LEU A 1 83 ? -15.616 2.935 -6.341 1.00 89.25 83 LEU A O 1
ATOM 598 N N . ASP A 1 84 ? -16.574 3.055 -4.315 1.00 93.38 84 ASP A N 1
ATOM 599 C CA . ASP A 1 84 ? -17.205 4.338 -4.600 1.00 93.38 84 ASP A CA 1
ATOM 600 C C . ASP A 1 84 ? -16.158 5.466 -4.646 1.00 93.38 84 ASP A C 1
ATOM 602 O O . ASP A 1 84 ? -15.018 5.330 -4.187 1.00 93.38 84 ASP A O 1
ATOM 606 N N . GLN A 1 85 ? -16.538 6.608 -5.220 1.00 92.56 85 GLN A N 1
ATOM 607 C CA . GLN A 1 85 ? -15.611 7.720 -5.424 1.00 92.56 85 GLN A CA 1
ATOM 608 C C . GLN A 1 85 ? -15.010 8.250 -4.111 1.00 92.56 85 GLN A C 1
ATOM 610 O O . GLN A 1 85 ? -13.861 8.693 -4.112 1.00 92.56 85 GLN A O 1
ATOM 615 N N . THR A 1 86 ? -15.755 8.201 -3.003 1.00 94.06 86 THR A N 1
ATOM 616 C CA . THR A 1 86 ? -15.278 8.670 -1.695 1.00 94.06 86 THR A CA 1
ATOM 617 C C . THR A 1 86 ? -14.194 7.737 -1.174 1.00 94.06 86 THR A C 1
ATOM 619 O O . THR A 1 86 ? -13.102 8.194 -0.828 1.00 94.06 86 THR A O 1
ATOM 622 N N . THR A 1 87 ? -14.459 6.430 -1.182 1.00 94.50 87 THR A N 1
ATOM 623 C CA . THR A 1 87 ? -13.499 5.417 -0.734 1.00 94.50 87 THR A CA 1
ATOM 624 C C . THR A 1 87 ? -12.269 5.377 -1.633 1.00 94.50 87 THR A C 1
ATOM 626 O O . THR A 1 87 ? -11.147 5.337 -1.130 1.00 94.50 87 THR A O 1
ATOM 629 N N . LYS A 1 88 ? -12.447 5.496 -2.955 1.00 93.38 88 LYS A N 1
ATOM 630 C CA . LYS A 1 88 ? -11.333 5.600 -3.903 1.00 93.38 88 LYS A CA 1
ATOM 631 C C . LYS A 1 88 ? -10.439 6.802 -3.591 1.00 93.38 88 LYS A C 1
ATOM 633 O O . LYS A 1 88 ? -9.225 6.652 -3.526 1.00 93.38 88 LYS A O 1
ATOM 638 N N . THR A 1 89 ? -11.016 7.987 -3.384 1.00 94.44 89 THR A N 1
ATOM 639 C CA . THR A 1 89 ? -10.236 9.194 -3.070 1.00 94.44 89 THR A CA 1
ATOM 640 C C . THR A 1 89 ? -9.480 9.061 -1.746 1.00 94.44 89 THR A C 1
ATOM 642 O O . THR A 1 89 ? -8.333 9.494 -1.667 1.00 94.44 89 THR A O 1
ATOM 645 N N . ALA A 1 90 ? -10.083 8.441 -0.728 1.00 95.56 90 ALA A N 1
ATOM 646 C CA . ALA A 1 90 ? -9.407 8.173 0.541 1.00 95.56 90 ALA A CA 1
ATOM 647 C C . ALA A 1 90 ? -8.240 7.181 0.377 1.00 95.56 90 ALA A C 1
ATOM 649 O O . ALA A 1 90 ? -7.151 7.428 0.894 1.00 95.56 90 ALA A O 1
ATOM 650 N N . MET A 1 91 ? -8.435 6.108 -0.396 1.00 95.38 91 MET A N 1
ATOM 651 C CA . MET A 1 91 ? -7.383 5.139 -0.713 1.00 95.38 91 MET A CA 1
ATOM 652 C C . MET A 1 91 ? -6.234 5.787 -1.503 1.00 95.38 91 MET A C 1
ATOM 654 O O . MET A 1 91 ? -5.070 5.607 -1.156 1.00 95.38 91 MET A O 1
ATOM 658 N N . ASP A 1 92 ? -6.544 6.585 -2.529 1.00 94.56 92 ASP A N 1
ATOM 659 C CA . ASP A 1 92 ? -5.535 7.295 -3.323 1.00 94.56 92 ASP A CA 1
ATOM 660 C C . ASP A 1 92 ? -4.710 8.259 -2.451 1.00 94.56 92 ASP A C 1
ATOM 662 O O . ASP A 1 92 ? -3.494 8.358 -2.622 1.00 94.56 92 ASP A O 1
ATOM 666 N N . ALA A 1 93 ? -5.353 8.945 -1.498 1.0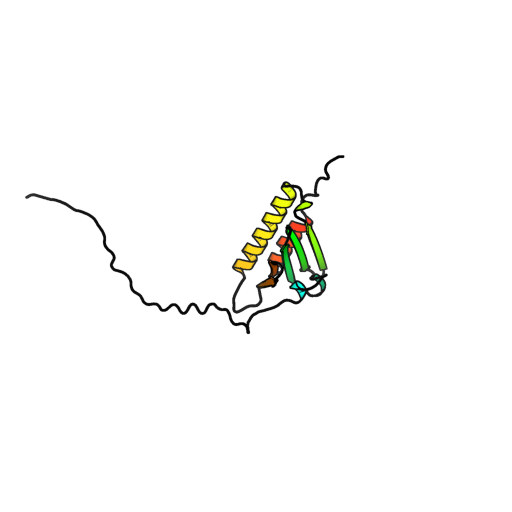0 96.25 93 ALA A N 1
ATOM 667 C CA . ALA A 1 93 ? -4.671 9.820 -0.548 1.00 96.25 93 ALA A CA 1
ATOM 668 C C . ALA A 1 93 ? -3.728 9.033 0.378 1.00 96.25 93 ALA A C 1
ATOM 670 O O . ALA A 1 93 ? -2.571 9.423 0.534 1.00 96.25 93 ALA A O 1
ATOM 671 N N . ALA A 1 94 ? -4.182 7.898 0.921 1.00 97.06 94 ALA A N 1
ATOM 672 C CA . ALA A 1 94 ? -3.359 7.021 1.754 1.00 97.06 94 ALA A CA 1
ATOM 673 C C . ALA A 1 94 ? -2.129 6.490 0.994 1.00 97.06 94 ALA A C 1
ATOM 675 O O . ALA A 1 94 ? -1.004 6.567 1.493 1.00 97.06 94 ALA A O 1
ATOM 676 N N . ASN A 1 95 ? -2.323 6.030 -0.247 1.00 95.81 95 ASN A N 1
ATOM 677 C CA . ASN A 1 95 ? -1.237 5.571 -1.113 1.00 95.81 95 ASN A CA 1
ATOM 678 C C . ASN A 1 95 ? -0.242 6.701 -1.414 1.00 95.81 95 ASN A C 1
ATOM 680 O O . ASN A 1 95 ? 0.971 6.505 -1.332 1.00 95.81 95 ASN A O 1
ATOM 684 N N . ALA A 1 96 ? -0.738 7.897 -1.743 1.00 96.50 96 ALA A N 1
ATOM 685 C CA . ALA A 1 96 ? 0.104 9.056 -2.024 1.00 96.50 96 ALA A CA 1
ATOM 686 C C . ALA A 1 96 ? 0.936 9.475 -0.803 1.00 96.50 96 ALA A C 1
ATOM 688 O O . ALA A 1 96 ? 2.124 9.772 -0.944 1.00 96.50 96 ALA A O 1
ATOM 689 N N . ASP A 1 97 ? 0.343 9.468 0.392 1.00 97.56 97 ASP A N 1
ATOM 690 C CA . ASP A 1 97 ? 1.048 9.781 1.633 1.00 97.56 97 ASP A CA 1
ATOM 691 C C . ASP A 1 97 ? 2.120 8.744 1.969 1.00 97.56 97 ASP A C 1
ATOM 693 O O . ASP A 1 97 ? 3.237 9.127 2.337 1.00 97.56 97 ASP A O 1
ATOM 697 N N . PHE A 1 98 ? 1.829 7.457 1.763 1.00 97.50 98 PHE A N 1
ATOM 698 C CA . PHE A 1 98 ? 2.813 6.390 1.912 1.00 97.50 98 PHE A CA 1
ATOM 699 C C . PHE A 1 98 ? 3.982 6.558 0.936 1.00 97.50 98 PHE A C 1
ATOM 701 O O . PHE A 1 98 ? 5.134 6.587 1.364 1.00 97.50 98 PHE A O 1
ATOM 708 N N . TYR A 1 99 ? 3.718 6.756 -0.362 1.00 95.75 99 TYR A N 1
ATOM 709 C CA . TYR A 1 99 ? 4.779 6.963 -1.355 1.00 95.75 99 TYR A CA 1
ATOM 7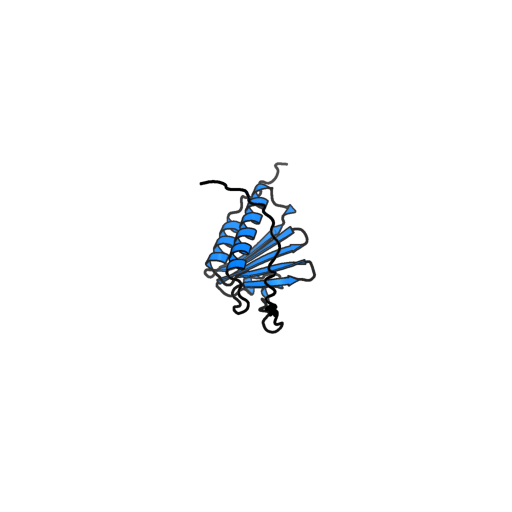10 C C . TYR A 1 99 ? 5.594 8.231 -1.094 1.00 95.75 99 TYR A C 1
ATOM 712 O O . TYR A 1 99 ? 6.809 8.244 -1.292 1.00 95.75 99 TYR A O 1
ATOM 720 N N . ARG A 1 100 ? 4.955 9.298 -0.608 1.00 96.12 100 ARG A N 1
ATOM 721 C CA . ARG A 1 100 ? 5.648 10.525 -0.208 1.00 96.12 100 ARG A CA 1
ATOM 722 C C . ARG A 1 100 ? 6.591 10.270 0.969 1.00 96.12 100 ARG A C 1
ATOM 724 O O . ARG A 1 100 ? 7.724 10.745 0.931 1.00 96.12 100 ARG A O 1
ATOM 731 N N . ALA A 1 101 ? 6.151 9.541 1.996 1.00 94.88 101 ALA A N 1
ATOM 732 C CA . ALA A 1 101 ? 6.993 9.176 3.136 1.00 94.88 101 ALA A CA 1
ATOM 733 C C . ALA A 1 101 ? 8.138 8.234 2.721 1.00 94.88 101 ALA A C 1
ATOM 735 O O . ALA A 1 101 ? 9.293 8.485 3.060 1.00 94.88 101 ALA A O 1
ATOM 736 N N . ALA A 1 102 ? 7.842 7.226 1.897 1.00 92.75 102 ALA A N 1
ATOM 737 C CA . ALA A 1 102 ? 8.831 6.317 1.326 1.00 92.75 102 ALA A CA 1
ATOM 738 C C . ALA A 1 102 ? 9.900 7.076 0.514 1.00 92.75 102 ALA A C 1
ATOM 740 O O . ALA A 1 102 ? 11.098 6.852 0.676 1.00 92.75 102 ALA A O 1
ATOM 741 N N . GLY A 1 103 ? 9.494 8.051 -0.304 1.00 90.50 103 GLY A N 1
ATOM 742 C CA . GLY A 1 103 ? 10.417 8.903 -1.056 1.00 90.50 103 GLY A CA 1
ATOM 743 C C . GLY A 1 103 ? 11.336 9.757 -0.172 1.00 90.50 103 GLY A C 1
ATOM 744 O O . GLY A 1 103 ? 12.473 10.012 -0.554 1.00 90.50 103 GLY A O 1
ATOM 745 N N . GLN A 1 104 ? 10.880 10.167 1.017 1.00 92.62 104 GLN A N 1
ATOM 746 C CA . GLN A 1 104 ? 11.697 10.918 1.983 1.00 92.62 104 GLN A CA 1
ATOM 747 C C . GLN A 1 104 ? 12.724 10.039 2.711 1.00 92.62 104 GLN A C 1
ATOM 749 O O . GLN A 1 104 ? 13.737 10.550 3.184 1.00 92.62 104 GLN A O 1
ATOM 754 N N . GLN A 1 105 ? 12.456 8.737 2.813 1.00 88.19 105 GLN A N 1
ATOM 755 C CA . GLN A 1 105 ? 13.306 7.764 3.503 1.00 88.19 105 GLN A CA 1
ATOM 756 C C . GLN A 1 105 ? 14.248 7.015 2.559 1.00 88.19 105 GLN A C 1
ATOM 758 O O . GLN A 1 105 ? 15.212 6.399 3.014 1.00 88.19 105 GLN 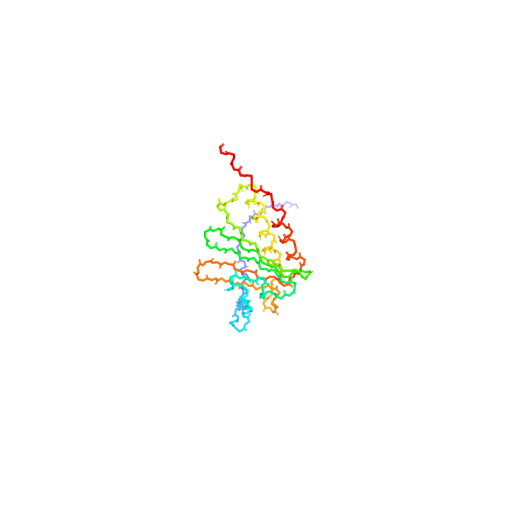A O 1
ATOM 763 N N . HIS A 1 106 ? 13.969 7.041 1.254 1.00 84.94 106 HIS A N 1
ATOM 764 C CA . HIS A 1 106 ? 14.759 6.317 0.274 1.00 84.94 106 HIS A CA 1
ATOM 765 C C . HIS A 1 106 ? 16.206 6.825 0.240 1.00 84.94 106 HIS A C 1
ATOM 767 O O . HIS A 1 106 ? 16.473 8.014 0.059 1.00 84.94 106 HIS A O 1
ATOM 773 N N . SER A 1 107 ? 17.145 5.892 0.372 1.00 80.94 107 SER A N 1
ATOM 774 C CA . SER A 1 107 ? 18.575 6.131 0.232 1.00 80.94 107 SER A CA 1
ATOM 775 C C . SER A 1 107 ? 19.197 4.984 -0.552 1.00 80.94 107 SER A C 1
ATOM 777 O O . SER A 1 107 ? 18.897 3.825 -0.299 1.00 80.94 107 SER A O 1
ATOM 779 N N . HIS A 1 108 ? 20.127 5.286 -1.457 1.00 74.75 108 HIS A N 1
ATOM 780 C CA . HIS A 1 108 ? 20.864 4.265 -2.216 1.00 74.75 108 HIS A CA 1
ATOM 781 C C . HIS A 1 108 ? 21.852 3.454 -1.367 1.00 74.75 108 HIS A C 1
ATOM 783 O O . HIS A 1 108 ? 22.485 2.530 -1.868 1.00 74.75 108 HIS A O 1
ATOM 789 N N . THR A 1 109 ? 22.040 3.832 -0.103 1.00 78.56 109 THR A N 1
ATOM 790 C CA . THR A 1 109 ? 22.963 3.165 0.820 1.00 78.56 109 THR A CA 1
ATOM 791 C C . THR A 1 109 ? 22.241 2.415 1.932 1.00 78.56 109 THR A C 1
ATOM 793 O O . THR A 1 109 ? 22.907 1.859 2.803 1.00 78.56 109 THR A O 1
ATOM 796 N N . THR A 1 110 ? 20.906 2.466 1.977 1.00 79.88 110 THR A N 1
ATOM 797 C CA . THR A 1 110 ? 20.111 1.768 2.988 1.00 79.88 110 THR A CA 1
ATOM 798 C C . THR A 1 110 ? 18.917 1.084 2.343 1.00 79.88 110 THR A C 1
ATOM 800 O O . THR A 1 110 ? 18.212 1.661 1.523 1.00 79.88 110 THR A O 1
ATOM 803 N N . ASP A 1 111 ? 18.606 -0.119 2.810 1.00 84.38 111 ASP A N 1
ATOM 804 C CA . ASP A 1 111 ? 17.435 -0.863 2.337 1.00 84.38 111 ASP A CA 1
ATOM 805 C C . ASP A 1 111 ? 16.158 -0.421 3.065 1.00 84.38 111 ASP A C 1
ATOM 807 O O . ASP A 1 111 ? 15.255 -1.226 3.283 1.00 84.38 111 ASP A O 1
ATOM 811 N N . ALA A 1 112 ? 16.095 0.839 3.510 1.00 89.12 112 ALA A N 1
ATOM 812 C CA . ALA A 1 112 ? 14.957 1.373 4.258 1.00 89.12 112 ALA A CA 1
ATOM 813 C C . ALA A 1 112 ? 13.678 1.367 3.412 1.00 89.12 112 ALA A C 1
ATOM 815 O O . ALA A 1 112 ? 12.581 1.189 3.941 1.00 89.12 112 ALA A O 1
ATOM 816 N N . VAL A 1 113 ? 13.833 1.526 2.094 1.00 90.94 113 VAL A N 1
ATOM 817 C CA . VAL A 1 113 ? 12.747 1.449 1.122 1.00 90.94 113 VAL A CA 1
ATOM 818 C C . VAL A 1 113 ? 13.204 0.658 -0.092 1.00 90.94 113 VAL A C 1
ATOM 820 O O . VAL A 1 113 ? 14.208 1.002 -0.717 1.00 90.94 113 VAL A O 1
ATOM 823 N N . ILE A 1 114 ? 12.434 -0.366 -0.443 1.00 91.06 114 ILE A N 1
ATOM 824 C CA . ILE A 1 114 ? 12.659 -1.235 -1.594 1.00 91.06 114 ILE A CA 1
ATOM 825 C C . ILE A 1 114 ? 11.569 -0.962 -2.622 1.00 91.06 114 ILE A C 1
ATOM 827 O O . ILE A 1 114 ? 10.384 -1.021 -2.299 1.00 91.06 114 ILE A O 1
ATOM 831 N N . TYR A 1 115 ? 11.971 -0.707 -3.863 1.00 90.25 115 TYR A N 1
ATOM 832 C CA . TYR A 1 115 ? 11.062 -0.542 -4.991 1.00 90.25 115 TYR A CA 1
ATOM 833 C C . TYR A 1 115 ? 11.253 -1.689 -5.976 1.00 90.25 115 TYR A C 1
ATOM 835 O O . TYR A 1 115 ? 12.369 -1.940 -6.431 1.00 90.25 115 TYR A O 1
ATOM 843 N N . HIS A 1 116 ? 10.161 -2.350 -6.349 1.00 89.44 116 HIS A N 1
ATOM 844 C CA . HIS A 1 116 ? 10.158 -3.366 -7.390 1.00 89.44 116 HIS A CA 1
ATOM 845 C C . HIS A 1 116 ? 9.092 -3.056 -8.440 1.00 89.44 116 HIS A C 1
ATOM 847 O O . HIS A 1 116 ? 7.950 -2.737 -8.114 1.00 89.44 116 HIS A O 1
ATOM 853 N N . ARG A 1 117 ? 9.467 -3.164 -9.717 1.00 86.69 117 ARG A N 1
ATOM 854 C CA . ARG A 1 117 ? 8.540 -3.040 -10.841 1.00 86.69 117 ARG A CA 1
ATOM 855 C C . ARG A 1 117 ? 8.568 -4.320 -11.659 1.00 86.69 117 ARG A C 1
ATOM 857 O O . ARG A 1 117 ? 9.601 -4.659 -12.235 1.00 86.69 117 ARG A O 1
ATOM 864 N N . SER A 1 118 ? 7.434 -4.999 -11.719 1.00 81.75 118 SER A N 1
ATOM 865 C CA . SER A 1 118 ? 7.264 -6.246 -12.458 1.00 81.75 118 SER A CA 1
ATOM 866 C C . SER A 1 118 ? 6.964 -5.987 -13.938 1.00 81.75 118 SER A C 1
ATOM 868 O O . SER A 1 118 ? 6.599 -4.886 -14.364 1.00 81.75 118 SER A O 1
ATOM 870 N N . MET A 1 119 ? 7.117 -7.033 -14.754 1.00 82.38 119 MET A N 1
ATOM 871 C CA . MET A 1 119 ? 6.887 -6.969 -16.203 1.00 82.38 119 MET A CA 1
ATOM 872 C C . MET A 1 119 ? 5.422 -6.725 -16.585 1.00 82.38 119 MET A C 1
ATOM 874 O O . MET A 1 119 ? 5.160 -6.156 -17.641 1.00 82.38 119 MET A O 1
ATOM 878 N N . ASP A 1 120 ? 4.474 -7.128 -15.738 1.00 82.62 120 ASP A N 1
ATOM 879 C CA . ASP A 1 120 ? 3.038 -6.874 -15.930 1.00 82.62 120 ASP A CA 1
ATOM 880 C C . ASP A 1 120 ? 2.629 -5.425 -15.601 1.00 82.62 120 ASP A C 1
ATOM 882 O O . ASP A 1 120 ? 1.475 -5.040 -15.790 1.00 82.62 120 ASP A O 1
ATOM 886 N N . GLY A 1 121 ? 3.587 -4.607 -15.156 1.00 82.75 121 GLY A N 1
ATOM 887 C CA . GLY A 1 121 ? 3.394 -3.202 -14.836 1.00 82.75 121 GLY A CA 1
ATOM 888 C C . GLY A 1 121 ? 3.079 -2.927 -13.369 1.00 82.75 121 GLY A C 1
ATOM 889 O O . GLY A 1 121 ? 2.951 -1.748 -13.035 1.00 82.75 121 GLY A O 1
ATOM 890 N N . SER A 1 122 ? 2.998 -3.951 -12.512 1.00 87.75 122 SER A N 1
ATOM 891 C CA . SER A 1 122 ? 2.809 -3.750 -11.073 1.00 87.75 122 SER A CA 1
ATOM 892 C C . SER A 1 122 ? 4.003 -3.028 -10.450 1.00 87.75 122 SER A C 1
ATOM 894 O O . SER A 1 122 ? 5.159 -3.190 -10.859 1.00 87.75 122 SER A O 1
ATOM 896 N N . PHE A 1 123 ? 3.714 -2.199 -9.454 1.00 91.56 123 PHE A N 1
ATOM 897 C CA . PHE A 1 123 ? 4.710 -1.464 -8.693 1.00 91.56 123 PHE A CA 1
ATOM 898 C C . PHE A 1 123 ? 4.566 -1.783 -7.209 1.00 91.56 123 PHE A C 1
ATOM 900 O O . PHE A 1 123 ? 3.611 -1.354 -6.564 1.00 91.56 123 PHE A O 1
ATOM 907 N N . CYS A 1 124 ? 5.533 -2.530 -6.687 1.00 92.31 124 CYS A N 1
ATOM 908 C CA . CYS A 1 124 ? 5.646 -2.913 -5.289 1.00 92.31 124 CYS A CA 1
ATOM 909 C C . CYS A 1 124 ? 6.624 -1.980 -4.570 1.00 92.31 124 CYS A C 1
ATOM 911 O O . CYS A 1 124 ? 7.710 -1.675 -5.067 1.00 92.31 124 CYS A O 1
ATOM 913 N N . THR A 1 125 ? 6.244 -1.519 -3.385 1.00 95.31 125 THR A N 1
ATOM 914 C CA . THR A 1 125 ? 7.092 -0.727 -2.493 1.00 95.31 125 THR A CA 1
ATOM 915 C C . THR A 1 125 ? 7.055 -1.328 -1.105 1.00 95.31 125 THR A C 1
ATOM 917 O O . THR A 1 125 ? 5.981 -1.423 -0.519 1.00 95.31 125 THR A O 1
ATOM 920 N N . VAL A 1 126 ? 8.218 -1.686 -0.565 1.00 96.19 126 VAL A N 1
ATOM 921 C CA . VAL A 1 126 ? 8.365 -2.135 0.823 1.00 96.19 126 VAL A CA 1
ATOM 922 C C . VAL A 1 126 ? 9.076 -1.054 1.617 1.00 96.19 126 VAL A C 1
ATOM 924 O O . VAL A 1 126 ? 10.163 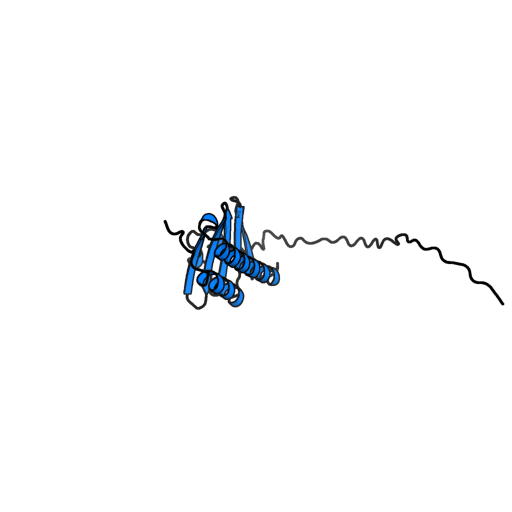-0.623 1.241 1.00 96.19 126 VAL A O 1
ATOM 927 N N . VAL A 1 127 ? 8.475 -0.628 2.723 1.00 95.94 127 VAL A N 1
ATOM 928 C CA . VAL A 1 127 ? 9.050 0.338 3.663 1.00 95.94 127 VAL A CA 1
ATOM 929 C C . VAL A 1 127 ? 9.370 -0.382 4.968 1.00 95.94 127 VAL A C 1
ATOM 931 O O . VAL A 1 127 ? 8.514 -1.071 5.522 1.00 95.94 127 VAL A O 1
ATOM 934 N N . LYS A 1 128 ? 10.603 -0.216 5.460 1.00 95.19 128 LYS A N 1
ATOM 935 C CA . LYS A 1 128 ? 11.106 -0.776 6.729 1.00 95.19 128 LYS A CA 1
ATOM 936 C C . LYS A 1 128 ? 11.027 0.244 7.873 1.00 95.19 128 LYS A C 1
ATOM 938 O O . LYS A 1 128 ? 11.931 0.336 8.701 1.00 95.19 128 LYS A O 1
ATOM 943 N N . ASP A 1 129 ? 9.962 1.040 7.880 1.00 95.56 129 ASP A N 1
ATOM 944 C CA . ASP A 1 129 ? 9.669 2.055 8.890 1.00 95.56 129 ASP A CA 1
ATOM 945 C C . ASP A 1 129 ? 8.258 1.832 9.439 1.00 95.56 129 ASP A C 1
ATOM 947 O O . ASP A 1 129 ? 7.251 2.047 8.759 1.00 95.56 129 ASP A O 1
ATOM 951 N N . GLN A 1 130 ? 8.201 1.386 10.691 1.00 96.75 130 GLN A N 1
ATOM 952 C CA . GLN A 1 130 ? 6.960 0.995 11.349 1.00 96.75 130 GLN A CA 1
ATOM 953 C C . GLN A 1 130 ? 5.938 2.143 11.455 1.00 96.75 130 GLN A C 1
ATOM 955 O O . GLN A 1 130 ? 4.771 1.887 11.165 1.00 96.75 130 GLN A O 1
ATOM 960 N N . PRO A 1 131 ? 6.298 3.391 11.823 1.00 97.62 131 PRO A N 1
ATOM 961 C CA . PRO A 1 131 ? 5.346 4.504 11.823 1.00 97.62 131 PRO A CA 1
ATOM 962 C C . PRO A 1 131 ? 4.716 4.770 10.451 1.00 97.62 131 PRO A C 1
ATOM 964 O O . PRO A 1 131 ? 3.505 4.974 10.364 1.00 97.62 131 PRO A O 1
ATOM 967 N N . THR A 1 132 ? 5.514 4.737 9.380 1.00 97.69 132 THR A N 1
ATOM 968 C CA . THR A 1 132 ? 5.016 4.923 8.008 1.00 97.69 132 THR A CA 1
ATOM 969 C C . THR A 1 132 ? 4.082 3.792 7.595 1.00 97.69 132 THR A C 1
ATOM 971 O O . THR A 1 132 ? 3.008 4.049 7.051 1.00 97.69 132 THR A O 1
ATOM 974 N N . GLY A 1 133 ? 4.463 2.548 7.896 1.00 97.50 133 GLY A N 1
ATOM 975 C CA . GLY A 1 133 ? 3.624 1.377 7.662 1.00 97.50 133 GLY A CA 1
ATOM 976 C C . GLY A 1 133 ? 2.296 1.441 8.413 1.00 97.50 133 GLY A C 1
ATOM 977 O O . GLY A 1 133 ? 1.236 1.256 7.818 1.00 97.50 133 GLY A O 1
ATOM 978 N N . GLN A 1 134 ? 2.340 1.789 9.702 1.00 98.38 134 GLN A N 1
ATOM 979 C CA . GLN A 1 134 ? 1.149 1.887 10.544 1.00 98.38 134 GLN A CA 1
ATOM 980 C C . GLN A 1 134 ? 0.170 2.939 10.023 1.00 98.38 134 GLN A C 1
ATOM 982 O O . GLN A 1 134 ? -1.024 2.669 9.960 1.00 98.38 134 GLN A O 1
ATOM 987 N N . ALA A 1 135 ? 0.662 4.104 9.590 1.00 98.12 135 ALA A N 1
ATOM 988 C CA . ALA A 1 135 ? -0.193 5.153 9.038 1.00 98.12 135 ALA A CA 1
ATOM 989 C C . ALA A 1 135 ? -0.972 4.682 7.794 1.00 98.12 135 ALA A C 1
ATOM 991 O O . ALA A 1 135 ? -2.147 5.020 7.646 1.00 98.12 135 ALA A O 1
ATOM 992 N N . LEU A 1 136 ? -0.345 3.880 6.923 1.00 98.12 136 LEU A N 1
ATOM 993 C CA . LEU A 1 136 ? -1.029 3.281 5.774 1.00 98.12 136 LEU A CA 1
ATOM 994 C C . LEU A 1 136 ? -2.063 2.242 6.223 1.00 98.12 136 LEU A C 1
ATOM 996 O O . LEU A 1 136 ? -3.205 2.294 5.773 1.00 98.12 136 LEU A O 1
ATOM 1000 N N . VAL A 1 137 ? -1.686 1.316 7.109 1.00 97.69 137 VAL A N 1
ATOM 1001 C CA . VAL A 1 137 ? -2.595 0.263 7.595 1.00 97.69 137 VAL A CA 1
ATOM 1002 C C . VAL A 1 137 ? -3.815 0.869 8.291 1.00 97.69 137 VAL A C 1
ATOM 1004 O O . VAL A 1 137 ? -4.943 0.469 7.999 1.00 97.69 137 VAL A O 1
ATOM 1007 N N . ASP A 1 138 ? -3.622 1.882 9.135 1.00 97.50 138 ASP A N 1
ATOM 1008 C CA . ASP A 1 138 ? -4.713 2.610 9.787 1.00 97.50 138 ASP A CA 1
ATOM 1009 C C . ASP A 1 138 ? -5.624 3.283 8.753 1.00 97.50 138 ASP A C 1
ATOM 1011 O O . ASP A 1 138 ? -6.847 3.192 8.854 1.00 97.50 138 ASP A O 1
ATOM 1015 N N . ALA A 1 139 ? -5.060 3.930 7.730 1.00 96.88 139 ALA A N 1
ATOM 1016 C CA . ALA A 1 139 ? -5.856 4.580 6.691 1.00 96.88 139 ALA A CA 1
ATOM 1017 C C . ALA A 1 139 ? -6.686 3.575 5.874 1.00 96.88 139 ALA A C 1
ATOM 1019 O O . ALA A 1 139 ? -7.852 3.839 5.585 1.00 96.88 139 ALA A O 1
ATOM 1020 N N . ILE A 1 140 ? -6.108 2.419 5.534 1.00 95.38 140 ILE A N 1
ATOM 1021 C CA . ILE A 1 140 ? -6.762 1.377 4.731 1.00 95.38 140 ILE A CA 1
ATOM 1022 C C . ILE A 1 140 ? -7.850 0.650 5.524 1.00 95.38 140 ILE A C 1
ATOM 1024 O O . ILE A 1 140 ? -8.948 0.426 5.017 1.00 95.38 140 ILE A O 1
ATOM 1028 N N . THR A 1 141 ? -7.578 0.305 6.781 1.00 93.81 141 THR A N 1
ATOM 1029 C CA . THR A 1 141 ? -8.540 -0.406 7.641 1.00 93.81 141 THR A CA 1
ATOM 1030 C C . THR A 1 141 ? -9.707 0.474 8.092 1.00 93.81 141 THR A C 1
ATOM 1032 O O . THR A 1 141 ? -10.777 -0.051 8.393 1.00 93.81 141 THR A O 1
ATOM 1035 N N . ASN A 1 142 ? -9.537 1.800 8.080 1.00 94.38 142 ASN A N 1
ATOM 1036 C CA . ASN A 1 142 ? -10.589 2.774 8.385 1.00 94.38 142 ASN A CA 1
ATOM 1037 C C . ASN A 1 142 ? -11.219 3.407 7.134 1.00 94.38 142 ASN A C 1
ATOM 1039 O O . ASN A 1 142 ? -11.895 4.436 7.244 1.00 94.38 142 ASN A O 1
ATOM 1043 N N . LEU A 1 143 ? -11.007 2.829 5.945 1.00 91.81 143 LEU A N 1
ATOM 1044 C CA . LEU A 1 143 ? -11.668 3.308 4.735 1.00 91.81 143 LEU A CA 1
ATOM 1045 C C . LEU A 1 143 ? -13.195 3.321 4.922 1.00 91.81 143 LEU A C 1
ATOM 1047 O O . LEU A 1 143 ? -13.749 2.410 5.547 1.00 91.81 143 LEU A O 1
ATOM 1051 N N . PRO A 1 144 ? -13.903 4.323 4.368 1.00 84.31 144 PRO A N 1
ATOM 1052 C CA . PRO A 1 144 ? -15.357 4.330 4.388 1.00 84.31 144 PRO A CA 1
ATOM 1053 C C . PRO A 1 144 ? -15.881 3.031 3.772 1.00 84.31 144 PRO A C 1
ATOM 1055 O O . PRO A 1 144 ? -15.447 2.639 2.684 1.00 84.31 144 PRO A O 1
ATOM 1058 N N . ALA A 1 145 ? -16.802 2.362 4.470 1.00 70.12 145 ALA A N 1
ATOM 1059 C CA . ALA A 1 145 ? -17.454 1.177 3.933 1.00 70.12 145 ALA A CA 1
ATOM 1060 C C . ALA A 1 145 ? -18.078 1.539 2.582 1.00 70.12 145 ALA A C 1
ATOM 1062 O O . ALA A 1 145 ? -18.847 2.500 2.505 1.00 70.12 145 ALA A O 1
ATOM 1063 N N . ALA A 1 146 ? -17.730 0.783 1.535 1.00 58.75 146 ALA A N 1
ATOM 1064 C CA . ALA A 1 146 ? -18.315 0.966 0.217 1.00 58.75 146 ALA A CA 1
ATOM 1065 C C . ALA A 1 146 ? -19.835 0.887 0.375 1.00 58.75 146 ALA A C 1
ATOM 1067 O O . ALA A 1 146 ? -20.380 -0.144 0.785 1.00 58.75 146 ALA A O 1
ATOM 1068 N N . THR A 1 147 ? -20.520 2.005 0.138 1.00 48.44 147 THR A N 1
ATOM 1069 C CA . THR A 1 147 ? -21.977 2.010 0.248 1.00 48.44 147 THR A CA 1
ATOM 1070 C C . THR A 1 147 ? -22.485 1.202 -0.934 1.00 48.44 147 THR A C 1
ATOM 1072 O O . THR A 1 147 ? -22.391 1.655 -2.073 1.00 48.44 147 THR A O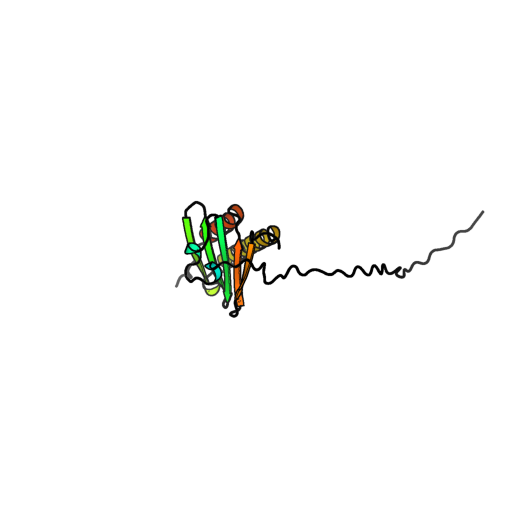 1
ATOM 1075 N N . GLN A 1 148 ? -22.959 -0.022 -0.687 1.00 43.34 148 GLN A N 1
ATOM 1076 C CA . GLN A 1 148 ? -23.527 -0.832 -1.758 1.00 43.34 148 GLN A CA 1
ATOM 1077 C C . GLN A 1 148 ? -24.686 -0.056 -2.398 1.00 43.34 148 GLN A C 1
ATOM 1079 O O . GLN A 1 148 ? -25.518 0.494 -1.664 1.00 43.34 148 GLN A O 1
ATOM 1084 N N . PRO A 1 149 ? -24.759 0.024 -3.738 1.00 41.88 149 PRO A N 1
ATOM 1085 C CA . PRO A 1 149 ? -25.928 0.590 -4.384 1.00 41.88 149 PRO A CA 1
ATOM 1086 C C . PRO A 1 149 ? -27.141 -0.238 -3.958 1.00 41.88 149 PRO A C 1
ATOM 1088 O O . PRO A 1 149 ? -27.133 -1.464 -4.050 1.00 41.88 149 PRO A O 1
ATOM 1091 N N . SER A 1 150 ? -28.153 0.442 -3.425 1.00 43.97 150 SER A N 1
ATOM 1092 C CA . SER A 1 150 ? -29.453 -0.164 -3.152 1.00 43.97 150 SER A CA 1
ATOM 1093 C C . SER A 1 150 ? -30.026 -0.652 -4.483 1.00 43.97 150 SER A C 1
ATOM 1095 O O . SER A 1 150 ? -30.090 0.144 -5.422 1.00 43.97 150 SER A O 1
ATOM 1097 N N . GLU A 1 151 ? -30.365 -1.942 -4.563 1.00 38.62 151 GLU A N 1
ATOM 1098 C CA . GLU A 1 151 ? -31.053 -2.556 -5.713 1.00 38.62 151 GLU A CA 1
ATOM 1099 C C . GLU A 1 151 ? -32.343 -1.820 -6.107 1.00 38.62 151 GLU A C 1
ATOM 1101 O O . GLU A 1 151 ? -33.066 -1.335 -5.200 1.00 38.62 151 GLU A O 1
#

pLDDT: mean 79.68, std 21.05, range [32.94, 98.38]